Protein AF-A0A803QVI4-F1 (afdb_monomer_lite)

Secondary structure (DSSP, 8-state):
-HHHHHHHHHHHHHHHHHHHHHHHHHHHHHHHHHHHHHHHTT--HHHHHHHHHHHHHHHHHHHHHHHHHHHHH--

Organism: Cannabis sativa (NCBI:txid3483)

Radius of gyration: 17.93 Å; chains: 1; bounding box: 37×15×52 Å

pLDDT: mean 84.15, std 10.65, range [46.34, 93.25]

Foldseek 3Di:
DVVVVVVVVLVVVVVVLVVVLVVLVVVLVVLVVVLVVCVVVVPDPVVSVVSVVVSVVSVVVSVVVVVVVVVSVVD

Structure (mmCIF, N/CA/C/O backbone):
data_AF-A0A803QVI4-F1
#
_entry.id   AF-A0A803QVI4-F1
#
loop_
_atom_site.group_PDB
_atom_site.id
_atom_site.type_symbol
_atom_site.label_atom_id
_atom_site.label_alt_id
_atom_site.label_comp_id
_atom_site.label_asym_id
_atom_site.label_entity_id
_atom_site.label_seq_id
_atom_site.pdbx_PDB_ins_code
_atom_site.Cartn_x
_atom_site.Cartn_y
_atom_site.Cartn_z
_atom_site.occupancy
_atom_site.B_iso_or_equiv
_atom_site.auth_seq_id
_atom_site.auth_comp_id
_atom_site.auth_asym_id
_atom_site.auth_atom_id
_atom_site.pdbx_PDB_model_num
ATOM 1 N N . MET A 1 1 ? 21.958 -0.091 -32.154 1.00 66.00 1 MET A N 1
ATOM 2 C CA . MET A 1 1 ? 22.243 -0.328 -30.717 1.00 66.00 1 MET A CA 1
ATOM 3 C C . MET A 1 1 ? 21.344 0.486 -29.786 1.00 66.00 1 MET A C 1
ATOM 5 O O . MET A 1 1 ? 20.905 -0.062 -28.785 1.00 66.00 1 MET A O 1
ATOM 9 N N . GLU A 1 2 ? 21.005 1.736 -30.112 1.00 85.62 2 GLU A N 1
ATOM 10 C CA . GLU A 1 2 ? 20.200 2.622 -29.246 1.00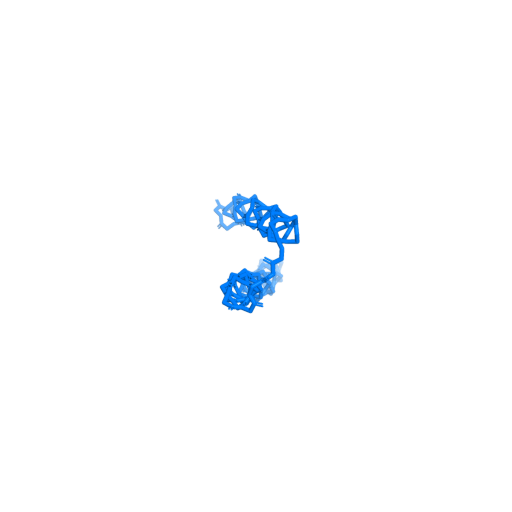 85.62 2 GLU A CA 1
ATOM 11 C C . GLU A 1 2 ? 18.805 2.084 -28.884 1.00 85.62 2 GLU A C 1
ATOM 13 O O . GLU A 1 2 ? 18.405 2.139 -27.721 1.00 85.62 2 GLU A O 1
ATOM 18 N N . ALA A 1 3 ? 18.095 1.475 -29.841 1.00 90.50 3 ALA A N 1
ATOM 19 C CA . ALA A 1 3 ? 16.769 0.898 -29.599 1.00 90.50 3 ALA A CA 1
ATOM 20 C C . ALA A 1 3 ? 16.776 -0.212 -28.526 1.00 90.50 3 ALA A C 1
ATOM 22 O O . ALA A 1 3 ? 15.874 -0.279 -27.692 1.00 90.50 3 ALA A O 1
ATOM 23 N N . LEU A 1 4 ? 17.822 -1.050 -28.491 1.00 91.81 4 LEU A N 1
ATOM 24 C CA . LEU A 1 4 ? 17.949 -2.128 -27.504 1.00 91.81 4 LEU A CA 1
ATOM 25 C C . LEU A 1 4 ? 18.209 -1.578 -26.094 1.00 91.81 4 LEU A C 1
ATOM 27 O O . LEU A 1 4 ? 17.664 -2.091 -25.117 1.00 91.81 4 LEU A O 1
ATOM 31 N N . THR A 1 5 ? 19.020 -0.525 -25.976 1.00 91.25 5 THR A N 1
ATOM 32 C CA . THR A 1 5 ? 19.284 0.147 -24.696 1.00 91.25 5 THR A CA 1
ATOM 33 C C . THR A 1 5 ? 18.027 0.836 -24.169 1.00 91.25 5 THR A C 1
ATOM 35 O O . THR A 1 5 ? 17.678 0.657 -23.002 1.00 91.25 5 THR A O 1
ATOM 38 N N . SER A 1 6 ? 17.296 1.541 -25.038 1.00 88.62 6 SER A N 1
ATOM 39 C CA . SER A 1 6 ? 16.001 2.148 -24.706 1.00 88.62 6 SER A CA 1
ATOM 40 C C . SER A 1 6 ? 14.997 1.104 -24.202 1.00 88.62 6 SER A C 1
ATOM 42 O O . SER A 1 6 ? 14.396 1.273 -23.139 1.00 88.62 6 SER A O 1
ATOM 44 N N . LEU A 1 7 ? 14.897 -0.041 -24.886 1.00 91.12 7 LEU A N 1
ATOM 45 C CA . LEU A 1 7 ? 14.019 -1.139 -24.481 1.00 91.12 7 LEU A CA 1
ATOM 46 C C . LEU A 1 7 ? 14.395 -1.723 -23.109 1.00 91.12 7 LEU A C 1
ATOM 48 O O . LEU A 1 7 ? 13.513 -1.980 -22.285 1.00 91.12 7 LEU A O 1
ATOM 52 N N . LYS A 1 8 ? 15.692 -1.899 -22.825 1.00 93.25 8 LYS A N 1
ATOM 53 C CA . LYS A 1 8 ? 16.175 -2.365 -21.512 1.00 93.25 8 LYS A CA 1
ATOM 54 C C . LYS A 1 8 ? 15.798 -1.392 -20.392 1.00 93.25 8 LYS A C 1
ATOM 56 O O . LYS A 1 8 ? 15.325 -1.831 -19.341 1.00 93.25 8 LYS A O 1
ATOM 61 N N . ILE A 1 9 ? 15.945 -0.087 -20.628 1.00 90.88 9 ILE A N 1
ATOM 62 C CA . ILE A 1 9 ? 15.553 0.954 -19.669 1.00 90.88 9 ILE A CA 1
ATOM 63 C C . ILE A 1 9 ? 14.044 0.894 -19.422 1.00 90.88 9 ILE A C 1
ATOM 65 O O . ILE A 1 9 ? 13.637 0.722 -18.275 1.00 90.88 9 ILE A O 1
ATOM 69 N N . LYS A 1 10 ? 13.216 0.927 -20.476 1.00 87.31 10 LYS A N 1
ATOM 70 C CA . LYS A 1 10 ? 11.750 0.843 -20.346 1.00 87.31 10 LYS A CA 1
ATOM 71 C C . LYS A 1 10 ? 11.312 -0.415 -19.585 1.00 87.31 10 LYS A C 1
ATOM 73 O O . LYS A 1 10 ? 10.517 -0.322 -18.653 1.00 87.31 10 LYS A O 1
ATOM 78 N N . THR A 1 11 ? 11.900 -1.569 -19.900 1.00 90.62 11 THR A N 1
ATOM 79 C CA . THR A 1 11 ? 11.583 -2.846 -19.236 1.00 90.62 11 THR A CA 1
ATOM 80 C C . THR A 1 11 ? 11.953 -2.837 -17.750 1.00 90.62 11 THR A C 1
ATOM 82 O O . THR A 1 11 ? 11.182 -3.300 -16.911 1.00 90.62 11 THR A O 1
ATOM 85 N N . SER A 1 12 ? 13.136 -2.324 -17.394 1.00 90.88 12 SER A N 1
ATOM 86 C CA . SER A 1 12 ? 13.573 -2.251 -15.991 1.00 90.88 12 SER A CA 1
ATOM 87 C C . SER A 1 12 ? 12.735 -1.269 -15.170 1.00 90.88 12 SER A C 1
ATOM 89 O O . SER A 1 12 ? 12.355 -1.591 -14.044 1.00 90.88 12 SER A O 1
ATOM 91 N N . THR A 1 13 ? 12.376 -0.125 -15.759 1.00 87.38 13 THR A N 1
ATOM 92 C CA . THR A 1 13 ? 11.428 0.823 -15.174 1.00 87.38 13 THR A CA 1
ATOM 93 C C . THR A 1 13 ? 10.089 0.140 -14.927 1.00 87.38 13 THR A C 1
ATOM 95 O O . THR A 1 13 ? 9.628 0.152 -13.792 1.00 87.38 13 THR A O 1
ATOM 98 N N . TRP A 1 14 ? 9.518 -0.549 -15.920 1.00 85.19 14 TRP A N 1
ATOM 99 C CA . TRP A 1 14 ? 8.243 -1.255 -15.761 1.00 85.19 14 TRP A CA 1
ATOM 100 C C . TRP A 1 14 ? 8.282 -2.290 -14.629 1.00 85.19 14 TRP A C 1
ATOM 102 O O . TRP A 1 14 ? 7.418 -2.287 -13.759 1.00 85.19 14 TRP A O 1
ATOM 112 N N . LYS A 1 15 ? 9.344 -3.103 -14.549 1.00 89.31 15 LYS A N 1
ATOM 113 C CA . LYS A 1 15 ? 9.524 -4.066 -13.448 1.00 89.31 15 LYS A CA 1
ATOM 114 C C . LYS A 1 15 ? 9.555 -3.400 -12.071 1.00 89.31 15 LYS A C 1
ATOM 116 O O . LYS A 1 15 ? 9.038 -3.975 -11.116 1.00 89.31 15 LYS A O 1
ATOM 121 N N . ARG A 1 16 ? 10.182 -2.225 -11.943 1.00 90.06 16 ARG A N 1
ATOM 122 C CA . ARG A 1 16 ? 10.211 -1.477 -10.678 1.00 90.06 16 ARG A CA 1
ATOM 123 C C . ARG A 1 16 ? 8.824 -0.945 -10.326 1.00 90.06 16 ARG A C 1
ATOM 125 O O . ARG A 1 16 ? 8.395 -1.131 -9.196 1.00 90.06 16 ARG A O 1
ATOM 132 N N . LEU A 1 17 ? 8.127 -0.369 -11.301 1.00 84.56 17 LEU A N 1
ATOM 133 C CA . LEU A 1 17 ? 6.783 0.178 -11.114 1.00 84.56 17 LEU A CA 1
ATOM 134 C C . LEU A 1 17 ? 5.770 -0.898 -10.715 1.00 84.56 17 LEU A C 1
ATOM 136 O O . LEU A 1 17 ? 4.988 -0.689 -9.800 1.00 84.56 17 LEU A O 1
ATOM 140 N N . VAL A 1 18 ? 5.836 -2.082 -11.327 1.00 85.50 18 VAL A N 1
ATOM 141 C CA . VAL A 1 18 ? 4.975 -3.215 -10.954 1.00 85.50 18 VAL A CA 1
ATOM 142 C C . VAL A 1 18 ? 5.232 -3.667 -9.512 1.00 85.50 18 VAL A C 1
ATOM 144 O O . VAL A 1 18 ? 4.298 -4.019 -8.802 1.00 85.50 18 VAL A O 1
ATOM 147 N N . LYS A 1 19 ? 6.482 -3.659 -9.037 1.00 89.62 19 LYS A N 1
ATOM 148 C CA . LYS A 1 19 ? 6.780 -3.997 -7.632 1.00 89.62 19 LYS A CA 1
ATOM 149 C C . LYS A 1 19 ? 6.258 -2.943 -6.660 1.00 89.62 19 LYS A C 1
ATOM 151 O O . LYS A 1 19 ? 5.726 -3.295 -5.614 1.00 89.62 19 LYS A O 1
ATOM 156 N N . GLU A 1 20 ? 6.433 -1.673 -7.007 1.00 86.06 20 GLU A N 1
ATOM 157 C CA . GLU A 1 20 ? 5.935 -0.534 -6.236 1.00 86.06 20 GLU A CA 1
ATOM 158 C C . GLU A 1 20 ? 4.404 -0.578 -6.124 1.00 86.06 20 GLU A C 1
ATOM 160 O O . GLU A 1 20 ? 3.864 -0.479 -5.027 1.00 86.06 20 GLU A O 1
ATOM 165 N N . PHE A 1 21 ? 3.721 -0.871 -7.231 1.00 83.81 21 PHE A N 1
ATOM 166 C CA . PHE A 1 21 ? 2.277 -1.075 -7.281 1.00 83.81 21 PHE A CA 1
ATOM 167 C C . PHE A 1 21 ? 1.794 -2.165 -6.311 1.00 83.81 21 PHE A C 1
ATOM 169 O O . PHE A 1 21 ? 0.992 -1.878 -5.427 1.00 83.81 21 PHE A O 1
ATOM 176 N N . HIS A 1 22 ? 2.354 -3.377 -6.390 1.00 86.38 22 HIS A N 1
ATOM 177 C CA . HIS A 1 22 ? 1.985 -4.461 -5.469 1.00 86.38 22 HIS A CA 1
ATOM 178 C C . HIS A 1 22 ? 2.307 -4.136 -4.001 1.00 86.38 22 HIS A C 1
ATOM 180 O O . HIS A 1 22 ? 1.639 -4.619 -3.087 1.00 86.38 22 HIS A O 1
ATOM 186 N N . SER A 1 23 ? 3.346 -3.332 -3.745 1.00 87.38 23 SER A N 1
ATOM 187 C CA . SER A 1 23 ? 3.659 -2.872 -2.389 1.00 87.38 23 SER A CA 1
ATOM 188 C C . SER A 1 23 ? 2.548 -1.983 -1.836 1.00 87.38 23 SER A C 1
ATOM 190 O O . SER A 1 23 ? 2.192 -2.125 -0.668 1.00 87.38 23 SER A O 1
ATOM 192 N N . TYR A 1 24 ? 1.995 -1.091 -2.661 1.00 83.38 24 TYR A N 1
ATOM 193 C CA . TYR A 1 24 ? 0.886 -0.231 -2.261 1.00 83.38 24 TYR A CA 1
ATOM 194 C C . TYR A 1 24 ? -0.416 -1.008 -2.059 1.00 83.38 24 TYR A C 1
ATOM 196 O O . TYR A 1 24 ? -1.094 -0.761 -1.065 1.00 83.38 24 TYR A O 1
ATOM 204 N N . GLU A 1 25 ? -0.736 -1.980 -2.922 1.00 84.94 25 GLU A N 1
ATOM 205 C CA . GLU A 1 25 ? -1.894 -2.869 -2.718 1.00 84.94 25 GLU A CA 1
ATOM 206 C C . GLU A 1 25 ? -1.829 -3.547 -1.349 1.00 84.94 25 GLU A C 1
ATOM 208 O O . GLU A 1 25 ? -2.756 -3.447 -0.545 1.00 84.94 25 GLU A O 1
ATOM 213 N N . LYS A 1 26 ? -0.674 -4.140 -1.030 1.00 89.62 26 LYS A N 1
ATOM 214 C CA . LYS A 1 26 ? -0.455 -4.809 0.253 1.00 89.62 26 LYS A CA 1
ATOM 215 C C . LYS A 1 26 ? -0.556 -3.855 1.447 1.00 89.62 26 LYS A C 1
ATOM 217 O O . LYS A 1 26 ? -1.023 -4.248 2.516 1.00 89.62 26 LYS A O 1
ATOM 222 N N . GLU A 1 27 ? -0.093 -2.617 1.298 1.00 88.88 27 GLU A N 1
ATOM 223 C CA . GLU A 1 27 ? -0.202 -1.607 2.350 1.00 88.88 27 GLU A CA 1
ATOM 224 C C . GLU A 1 27 ? -1.666 -1.222 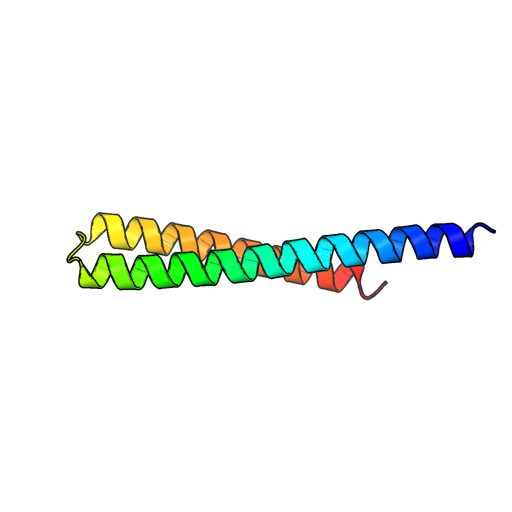2.602 1.00 88.88 27 GLU A C 1
ATOM 226 O O . GLU A 1 27 ? -2.093 -1.185 3.757 1.00 88.88 27 GLU A O 1
ATOM 231 N N . VAL A 1 28 ? -2.451 -1.004 1.543 1.00 86.50 28 VAL A N 1
ATOM 232 C CA . VAL A 1 28 ? -3.887 -0.702 1.646 1.00 86.50 28 VAL A CA 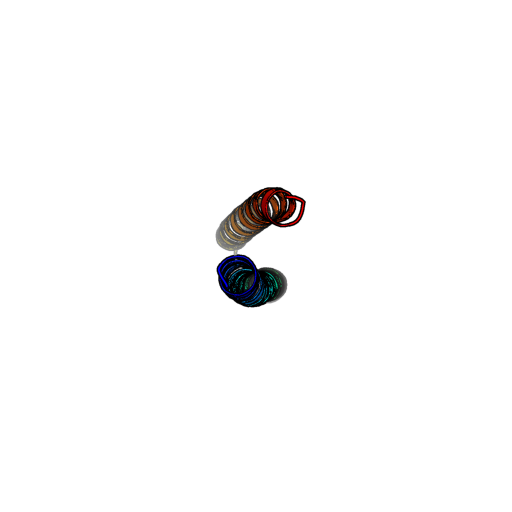1
ATOM 233 C C . VAL A 1 28 ? -4.639 -1.859 2.305 1.00 86.50 28 VAL A C 1
ATOM 235 O O . VAL A 1 28 ? -5.397 -1.627 3.248 1.00 86.50 28 VAL A O 1
ATOM 238 N N . GLU A 1 29 ? -4.384 -3.101 1.887 1.00 89.25 29 GLU A N 1
ATOM 239 C CA . GLU A 1 29 ? -4.978 -4.299 2.496 1.00 89.25 29 GLU A CA 1
ATOM 240 C C . GLU A 1 29 ? -4.633 -4.421 3.986 1.00 89.25 29 GLU A C 1
ATOM 242 O O . GLU A 1 29 ? -5.512 -4.632 4.825 1.00 89.25 29 GLU A O 1
ATOM 247 N N . SER A 1 30 ? -3.357 -4.237 4.338 1.00 90.62 30 SER A N 1
ATOM 248 C CA . SER A 1 30 ? -2.894 -4.288 5.726 1.00 90.62 30 SER A CA 1
ATOM 249 C C . SER A 1 30 ? -3.553 -3.209 6.587 1.00 90.62 30 SER A C 1
ATOM 251 O O . SER A 1 30 ? -3.934 -3.472 7.728 1.00 90.62 30 SER A O 1
ATOM 253 N N . GLU A 1 31 ? -3.6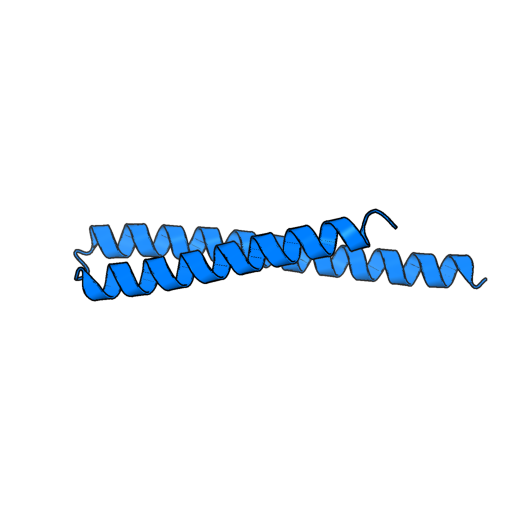68 -1.978 6.090 1.00 89.06 31 GLU A N 1
ATOM 254 C CA . GLU A 1 31 ? -4.285 -0.890 6.850 1.00 89.06 31 GLU A CA 1
ATOM 255 C C . GLU A 1 31 ? -5.807 -1.056 6.981 1.00 89.06 31 GLU A C 1
ATOM 257 O O . GLU A 1 31 ? -6.371 -0.770 8.044 1.00 89.06 31 GLU A O 1
ATOM 262 N N . ALA A 1 32 ? -6.473 -1.605 5.961 1.00 87.50 32 ALA A N 1
ATOM 263 C CA . ALA A 1 32 ? -7.878 -1.995 6.044 1.00 87.50 32 ALA A CA 1
ATOM 264 C C . ALA A 1 32 ? -8.099 -3.078 7.118 1.00 87.50 32 ALA A C 1
ATOM 266 O O . ALA A 1 32 ? -8.995 -2.939 7.954 1.00 87.50 32 ALA A O 1
ATOM 267 N N . ALA A 1 33 ? -7.232 -4.096 7.176 1.00 91.75 33 ALA A N 1
ATOM 268 C CA . ALA A 1 33 ? -7.277 -5.129 8.212 1.00 91.75 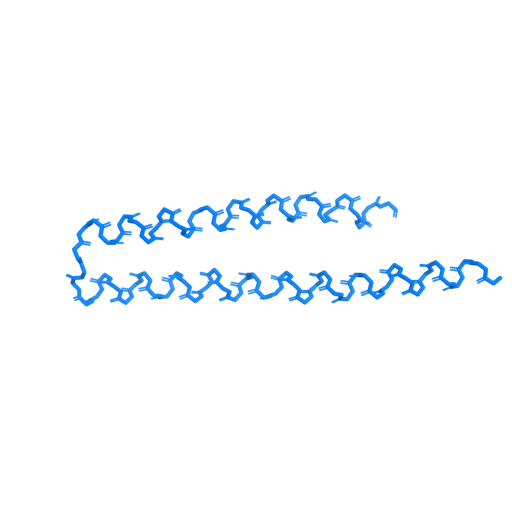33 ALA A CA 1
ATOM 269 C C . ALA A 1 33 ? -7.049 -4.555 9.622 1.00 91.75 33 ALA A C 1
ATOM 271 O O . ALA A 1 33 ? -7.786 -4.879 10.554 1.00 91.75 33 ALA A O 1
ATOM 272 N N . LYS A 1 34 ? -6.090 -3.634 9.788 1.00 90.62 34 LYS A N 1
ATOM 273 C CA . LYS A 1 34 ? -5.884 -2.923 11.063 1.00 90.62 34 LYS A CA 1
ATOM 274 C C . LYS A 1 34 ? -7.114 -2.123 11.482 1.00 90.62 34 LYS A C 1
ATOM 276 O O . LYS A 1 34 ? -7.441 -2.108 12.662 1.00 90.62 34 LYS A O 1
ATOM 281 N N . THR A 1 35 ? -7.822 -1.504 10.538 1.00 88.31 35 THR A N 1
ATOM 282 C CA . THR A 1 35 ? -9.067 -0.773 10.832 1.00 88.31 35 THR A CA 1
ATOM 283 C C . THR A 1 35 ? -10.137 -1.698 11.403 1.00 88.31 35 THR A C 1
ATOM 285 O O . THR A 1 35 ? -10.804 -1.342 12.375 1.00 88.31 35 THR A O 1
ATOM 288 N N . ALA A 1 36 ? -10.291 -2.892 10.820 1.00 89.62 36 ALA A N 1
ATOM 289 C CA . ALA A 1 36 ? -11.218 -3.902 11.322 1.00 89.62 36 ALA A CA 1
ATOM 290 C C . ALA A 1 36 ? -10.849 -4.322 12.755 1.00 89.62 36 ALA A C 1
ATOM 292 O O . ALA A 1 36 ? -11.703 -4.276 13.639 1.00 89.62 36 ALA A O 1
ATOM 293 N N . LEU A 1 37 ? -9.564 -4.586 13.014 1.00 91.19 37 LEU A N 1
ATOM 294 C CA . LEU A 1 37 ? -9.064 -4.921 14.351 1.00 91.19 37 LEU A CA 1
ATOM 295 C C . LEU A 1 37 ? -9.244 -3.782 15.363 1.00 91.19 37 LEU A C 1
ATOM 297 O O . LEU A 1 37 ? -9.624 -4.027 16.502 1.00 91.19 37 LEU A O 1
ATOM 301 N N . MET A 1 38 ? -9.005 -2.524 14.977 1.00 89.25 38 MET A N 1
ATOM 302 C CA . MET A 1 38 ? -9.246 -1.369 15.853 1.00 89.25 38 MET A CA 1
ATOM 303 C C . MET A 1 38 ? -10.720 -1.278 16.249 1.00 89.25 38 MET A C 1
ATOM 305 O O . MET A 1 38 ? -11.033 -0.980 17.400 1.00 89.25 38 MET A O 1
ATOM 309 N N . LYS A 1 39 ? -11.628 -1.573 15.314 1.00 88.44 39 LYS A N 1
ATOM 310 C CA . LYS A 1 39 ? -13.067 -1.593 15.579 1.00 88.44 39 LYS A CA 1
ATOM 311 C C . LYS A 1 39 ? -13.452 -2.731 16.529 1.00 88.44 39 LYS A C 1
ATOM 313 O O . LYS A 1 39 ? -14.233 -2.499 17.445 1.00 88.44 39 LYS A O 1
ATOM 318 N N . GLU A 1 40 ? -12.894 -3.924 16.337 1.00 91.06 40 GLU A N 1
ATOM 319 C CA . GLU A 1 40 ? -13.115 -5.087 17.211 1.00 91.06 40 GLU A CA 1
ATOM 320 C C . GLU A 1 40 ? -12.563 -4.871 18.624 1.00 91.06 40 GLU A C 1
ATOM 322 O O . GLU A 1 40 ? -13.227 -5.194 19.605 1.00 91.06 40 GLU A O 1
ATOM 327 N N . ASN A 1 41 ? -11.398 -4.233 18.738 1.00 93.19 41 ASN A N 1
ATOM 328 C CA . ASN A 1 41 ? -10.761 -3.902 20.013 1.00 93.19 41 ASN A CA 1
ATOM 329 C C . ASN A 1 41 ? -11.421 -2.717 20.742 1.00 93.19 41 ASN A C 1
ATOM 331 O O . ASN A 1 41 ? -10.925 -2.287 21.783 1.00 93.19 41 ASN A O 1
ATOM 335 N N . GLY A 1 42 ? -12.515 -2.165 20.208 1.00 91.19 42 GLY A N 1
ATOM 336 C CA . GLY A 1 42 ? -13.249 -1.069 20.838 1.00 91.19 42 GLY A CA 1
ATOM 337 C C . GLY A 1 42 ? -12.496 0.263 20.835 1.00 91.19 42 GLY A C 1
ATOM 338 O O . GLY A 1 42 ? -12.685 1.065 21.750 1.00 91.19 42 GLY A O 1
ATOM 339 N N . ALA A 1 43 ? -11.642 0.511 19.833 1.00 90.44 43 ALA A N 1
ATOM 340 C CA . ALA A 1 43 ? -10.983 1.804 19.670 1.00 90.44 43 ALA A CA 1
ATOM 341 C C . ALA A 1 43 ? -12.013 2.943 19.631 1.00 90.44 43 ALA A C 1
ATOM 343 O O . ALA A 1 43 ? -13.127 2.793 19.115 1.00 90.44 43 ALA A O 1
ATOM 344 N N . ASN A 1 44 ? -11.637 4.102 20.175 1.00 92.25 44 ASN A N 1
ATOM 345 C CA . ASN A 1 44 ? -12.545 5.238 20.222 1.00 92.25 44 ASN A CA 1
ATOM 346 C C . ASN A 1 44 ? -12.837 5.775 18.804 1.00 92.25 44 ASN A C 1
ATOM 348 O O . ASN A 1 44 ? -12.119 5.537 17.828 1.00 92.25 44 ASN A O 1
ATOM 352 N N . THR A 1 45 ? -13.928 6.527 18.685 1.00 90.88 45 THR A N 1
ATOM 353 C CA . THR A 1 45 ? -14.415 7.035 17.396 1.00 90.88 45 THR A CA 1
ATOM 354 C C . THR A 1 45 ? -13.478 8.045 16.734 1.00 90.88 45 THR A C 1
ATOM 356 O O . THR A 1 45 ? -13.538 8.200 15.513 1.00 90.88 45 THR A O 1
ATOM 359 N N . TYR A 1 46 ? -12.626 8.728 17.502 1.00 92.31 46 TYR A N 1
ATOM 360 C CA . TYR A 1 46 ? -11.644 9.673 16.976 1.00 92.31 46 TYR A CA 1
ATOM 361 C C . TYR A 1 46 ? -10.498 8.934 16.279 1.00 92.31 46 TYR A C 1
ATOM 363 O O . TYR A 1 46 ? -10.239 9.193 15.103 1.00 92.31 46 TYR A O 1
ATOM 371 N N . ASP A 1 47 ? -9.907 7.945 16.949 1.00 91.12 47 ASP A N 1
ATOM 372 C CA . ASP A 1 47 ? -8.802 7.141 16.423 1.00 91.12 47 ASP A CA 1
ATOM 373 C C . ASP A 1 47 ? -9.227 6.383 15.159 1.00 91.12 47 ASP A C 1
ATOM 375 O O . ASP A 1 47 ? -8.513 6.374 14.157 1.00 91.12 47 ASP A O 1
ATOM 379 N N . LEU A 1 48 ? -10.446 5.827 15.152 1.00 90.69 48 LEU A N 1
ATOM 380 C CA . LEU A 1 48 ? -11.018 5.176 13.971 1.00 90.69 48 LEU A CA 1
ATOM 381 C C . LEU A 1 48 ? -11.190 6.146 12.794 1.00 90.69 48 LEU A C 1
ATOM 383 O O . LEU A 1 48 ? -10.824 5.814 11.666 1.00 90.69 48 LEU A O 1
ATOM 387 N N . LYS A 1 49 ? -11.725 7.352 13.026 1.00 90.69 49 LYS A N 1
ATOM 388 C CA . LYS A 1 49 ? -11.887 8.363 11.965 1.00 90.69 49 LYS A CA 1
ATOM 389 C C . LYS A 1 49 ? -10.546 8.843 11.424 1.00 90.69 49 LYS A C 1
ATOM 391 O O . LYS A 1 49 ? -10.418 9.037 10.212 1.00 90.69 49 LYS A O 1
ATOM 396 N N . GLN A 1 50 ? -9.562 9.030 12.299 1.00 91.06 50 GLN A N 1
ATOM 397 C CA . GLN A 1 50 ? -8.217 9.435 11.910 1.00 91.06 50 GLN A CA 1
ATOM 398 C C . GLN A 1 50 ? -7.570 8.366 11.024 1.00 91.06 50 GLN A C 1
ATOM 400 O O . GLN A 1 50 ? -7.052 8.681 9.950 1.00 91.06 50 GLN A O 1
ATOM 405 N N . HIS A 1 51 ? -7.685 7.099 11.422 1.00 89.44 51 HIS A N 1
ATOM 406 C CA . HIS A 1 51 ? -7.136 5.971 10.677 1.00 89.44 51 HIS A CA 1
ATOM 407 C C . HIS A 1 51 ? -7.813 5.779 9.312 1.00 89.44 51 HIS A C 1
ATOM 409 O O . HIS A 1 51 ? -7.135 5.676 8.291 1.00 89.44 51 HIS A O 1
ATOM 415 N N . VAL A 1 52 ? -9.149 5.847 9.250 1.00 88.62 52 VAL A N 1
ATOM 416 C CA . VAL A 1 52 ? -9.905 5.779 7.983 1.00 88.62 52 VAL A CA 1
ATOM 417 C C . VAL A 1 52 ? -9.539 6.930 7.041 1.00 88.62 52 VAL A C 1
ATOM 419 O O . VAL A 1 52 ? -9.368 6.711 5.843 1.00 88.62 52 VAL A O 1
ATOM 422 N N . SER A 1 53 ? -9.365 8.147 7.564 1.00 91.06 53 SER A N 1
ATOM 423 C CA . SER A 1 53 ? -8.964 9.306 6.754 1.00 91.06 53 SER A CA 1
ATOM 424 C C . SER A 1 53 ? -7.569 9.121 6.149 1.00 91.06 53 SER A C 1
ATOM 426 O O . SER A 1 53 ? -7.358 9.426 4.976 1.00 91.06 53 SER A O 1
ATOM 428 N N . MET A 1 54 ? -6.628 8.565 6.918 1.00 90.19 54 MET A N 1
ATOM 429 C CA . MET A 1 54 ? -5.297 8.211 6.423 1.00 90.19 54 MET A CA 1
ATOM 430 C C . MET A 1 54 ? -5.375 7.179 5.286 1.00 90.19 54 MET A C 1
ATOM 432 O O . MET A 1 54 ? -4.734 7.365 4.251 1.00 90.19 54 MET A O 1
ATOM 436 N N . ILE A 1 55 ? -6.162 6.110 5.447 1.00 89.69 55 ILE A N 1
ATOM 437 C CA . ILE A 1 55 ? -6.322 5.063 4.420 1.00 89.69 55 ILE A CA 1
ATOM 438 C C . ILE A 1 55 ? -6.926 5.636 3.143 1.00 89.69 55 ILE A C 1
ATOM 440 O O . ILE A 1 55 ? -6.469 5.325 2.042 1.00 89.69 55 ILE A O 1
ATOM 444 N N . LEU A 1 56 ? -7.922 6.507 3.283 1.00 87.88 56 LEU A N 1
ATOM 445 C CA . LEU A 1 56 ? -8.573 7.147 2.152 1.00 87.88 56 LEU A CA 1
ATOM 446 C C . LEU A 1 56 ? -7.573 7.989 1.341 1.00 87.88 56 LEU A C 1
ATOM 448 O O . LEU A 1 56 ? -7.532 7.882 0.118 1.00 87.88 56 LEU A O 1
ATOM 452 N N . ILE A 1 57 ? -6.705 8.756 2.011 1.00 86.62 57 ILE A N 1
ATOM 453 C CA . ILE A 1 57 ? -5.628 9.515 1.353 1.00 86.62 57 ILE A CA 1
ATOM 454 C C . ILE A 1 57 ? -4.671 8.577 0.606 1.00 86.62 57 ILE A C 1
ATOM 456 O O . ILE A 1 57 ? -4.343 8.844 -0.550 1.00 86.62 57 ILE A O 1
ATOM 460 N N . LYS A 1 58 ? -4.251 7.465 1.224 1.00 84.81 58 LYS A N 1
ATOM 461 C CA . LYS A 1 58 ? -3.374 6.473 0.573 1.00 84.81 58 LYS A CA 1
ATOM 462 C C . LYS A 1 58 ? -4.026 5.860 -0.670 1.00 84.81 58 LYS A C 1
ATOM 464 O O . LYS A 1 58 ? -3.369 5.739 -1.699 1.00 84.81 58 LYS A O 1
ATOM 469 N N . THR A 1 59 ? -5.320 5.557 -0.597 1.00 85.62 59 THR A N 1
ATOM 470 C CA . THR A 1 59 ? -6.102 5.002 -1.714 1.00 85.62 59 THR A CA 1
ATOM 471 C C . THR A 1 59 ? -6.212 6.000 -2.871 1.00 85.62 59 THR A C 1
ATOM 473 O O . THR A 1 59 ? -5.966 5.648 -4.020 1.00 85.62 59 THR A O 1
ATOM 476 N N . TYR A 1 60 ? -6.488 7.277 -2.587 1.00 85.94 60 TYR A N 1
ATOM 477 C CA . TYR A 1 60 ? -6.523 8.314 -3.625 1.00 85.94 60 TYR A CA 1
ATOM 478 C C . TYR A 1 60 ? -5.161 8.561 -4.275 1.00 85.94 60 TYR A C 1
ATOM 480 O O . TYR A 1 60 ? -5.086 8.783 -5.485 1.00 85.94 60 TYR A O 1
ATOM 488 N N . LEU A 1 61 ? -4.081 8.533 -3.490 1.00 80.06 61 LEU A N 1
ATOM 489 C CA . LEU A 1 61 ? -2.727 8.636 -4.028 1.00 80.06 61 LEU A CA 1
ATOM 490 C C . LEU A 1 61 ? -2.427 7.452 -4.945 1.00 80.06 61 LEU A C 1
ATOM 492 O O . LEU A 1 61 ? -1.932 7.665 -6.048 1.00 80.06 61 LEU A O 1
ATOM 496 N N . TYR A 1 62 ? -2.778 6.236 -4.534 1.00 77.88 62 TYR A N 1
ATOM 497 C CA . TYR A 1 62 ? -2.645 5.039 -5.355 1.00 77.88 62 TYR A CA 1
ATOM 498 C C . TYR A 1 62 ? -3.401 5.156 -6.687 1.00 77.88 62 TYR A C 1
ATOM 500 O O . TYR A 1 62 ? -2.794 4.966 -7.740 1.00 77.88 62 TYR A O 1
ATOM 508 N N . ASP A 1 63 ? -4.666 5.580 -6.673 1.00 80.19 63 ASP A N 1
ATOM 509 C CA . ASP A 1 63 ? -5.453 5.816 -7.893 1.00 80.19 63 ASP A CA 1
ATOM 510 C C . ASP A 1 63 ? -4.826 6.891 -8.795 1.00 80.19 63 ASP A C 1
ATOM 512 O O . ASP A 1 63 ? -4.808 6.773 -10.026 1.00 80.19 63 ASP A O 1
ATOM 516 N N . PHE A 1 64 ? -4.285 7.954 -8.197 1.00 80.12 64 PHE A N 1
ATOM 517 C CA . PHE A 1 64 ? -3.569 8.997 -8.926 1.00 80.12 64 PHE A CA 1
ATOM 518 C C . PHE A 1 64 ? -2.289 8.458 -9.578 1.00 80.12 64 PHE A C 1
ATOM 520 O O . PHE A 1 64 ? -2.024 8.732 -10.754 1.00 80.12 64 PHE A O 1
ATOM 527 N N . PHE A 1 65 ? -1.509 7.667 -8.842 1.00 73.06 65 PHE A N 1
ATOM 528 C CA . PHE A 1 65 ? -0.318 7.002 -9.353 1.00 73.06 65 PHE A CA 1
ATOM 529 C C . PHE A 1 65 ? -0.677 6.015 -10.467 1.00 73.06 65 PHE A C 1
ATOM 531 O O . PHE A 1 65 ? -0.053 6.066 -11.525 1.00 73.06 65 PHE A O 1
ATOM 538 N N . TYR A 1 66 ? -1.729 5.211 -10.310 1.00 69.88 66 TYR A N 1
ATOM 539 C CA . TYR A 1 66 ? -2.222 4.291 -11.337 1.00 69.88 66 TYR A CA 1
ATOM 540 C C . TYR A 1 66 ? -2.550 5.012 -12.649 1.00 69.88 66 TYR A C 1
ATOM 542 O O . TYR A 1 66 ? -2.029 4.650 -13.705 1.00 69.88 66 TYR A O 1
ATOM 550 N N . LYS A 1 67 ? -3.302 6.119 -12.583 1.00 68.06 67 LYS A N 1
ATOM 551 C CA . LYS A 1 67 ? -3.608 6.963 -13.754 1.00 68.06 67 LYS A CA 1
ATOM 552 C C . LYS A 1 67 ? -2.366 7.602 -14.376 1.00 68.06 67 LYS A C 1
ATOM 554 O O . LYS A 1 67 ? -2.318 7.831 -15.585 1.00 68.06 67 LYS A O 1
ATOM 559 N N . LYS A 1 68 ? -1.346 7.916 -13.573 1.00 66.69 68 LYS A N 1
ATOM 560 C CA . LYS A 1 68 ? -0.044 8.375 -14.077 1.00 66.69 68 LYS A CA 1
ATOM 561 C C . LYS A 1 68 ? 0.708 7.241 -14.781 1.00 66.69 68 LYS A C 1
ATOM 563 O O . LYS A 1 68 ? 1.336 7.497 -15.804 1.00 66.69 68 LYS A O 1
ATOM 568 N N . TYR A 1 69 ? 0.633 6.013 -14.274 1.00 65.81 69 TYR A N 1
ATOM 569 C CA . TYR A 1 69 ? 1.298 4.843 -14.850 1.00 65.81 69 TYR A CA 1
ATOM 570 C C . TYR A 1 69 ? 0.644 4.348 -16.140 1.00 65.81 69 TYR A C 1
ATOM 572 O O . TYR A 1 69 ? 1.367 4.003 -17.070 1.00 65.81 69 TYR A O 1
ATOM 580 N N . GLU A 1 70 ? -0.683 4.397 -16.253 1.00 61.16 70 GLU A N 1
ATOM 581 C CA . GLU A 1 70 ? -1.409 4.094 -17.495 1.00 61.16 70 GLU A CA 1
ATOM 582 C C . GLU A 1 70 ? -0.883 4.942 -18.669 1.00 61.16 70 GLU A C 1
ATOM 584 O O . GLU A 1 70 ? -0.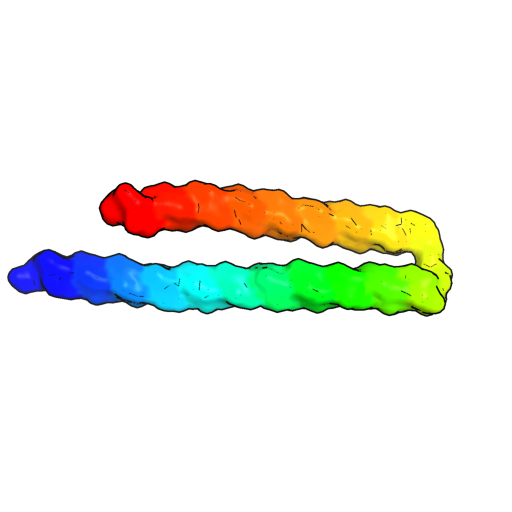581 4.426 -19.745 1.00 61.16 70 GLU A O 1
ATOM 589 N N . LYS A 1 71 ? -0.625 6.233 -18.419 1.00 60.00 71 LYS A N 1
ATOM 590 C CA . LYS A 1 71 ? -0.034 7.156 -19.403 1.00 60.00 71 LYS A CA 1
ATOM 591 C C . LYS A 1 71 ? 1.424 6.857 -19.756 1.00 60.00 71 LYS A C 1
ATOM 593 O O . LYS A 1 71 ? 1.887 7.307 -20.795 1.00 60.00 71 LYS A O 1
ATOM 598 N N . VAL A 1 72 ? 2.162 6.146 -18.903 1.00 60.28 72 VAL A N 1
ATOM 599 C CA . VAL A 1 72 ? 3.549 5.725 -19.176 1.00 60.28 72 VAL A CA 1
ATOM 600 C C . VAL A 1 72 ? 3.582 4.401 -19.948 1.00 60.28 72 VAL A C 1
ATOM 602 O O . VAL A 1 72 ? 4.538 4.145 -20.675 1.00 60.28 72 VAL A O 1
ATOM 605 N N . ILE A 1 73 ? 2.550 3.563 -19.802 1.00 54.19 73 ILE A N 1
ATOM 606 C CA . ILE A 1 73 ? 2.433 2.254 -20.462 1.00 54.19 73 ILE A CA 1
ATOM 607 C C . ILE A 1 73 ? 1.877 2.384 -21.892 1.00 54.19 73 ILE A C 1
ATOM 609 O O . ILE A 1 73 ? 2.262 1.600 -22.755 1.00 54.19 73 ILE A O 1
ATOM 613 N N . LEU A 1 74 ? 1.023 3.376 -22.165 1.00 50.84 74 LEU A N 1
ATOM 614 C CA . LEU A 1 74 ? 0.381 3.585 -23.474 1.00 50.84 74 LEU A CA 1
ATOM 615 C C . LEU A 1 74 ? 1.167 4.497 -24.451 1.00 50.84 74 LEU A C 1
ATOM 617 O O . LEU A 1 74 ? 0.567 5.019 -25.391 1.00 50.84 74 LEU A O 1
ATOM 621 N N . VAL A 1 75 ? 2.485 4.691 -24.257 1.00 46.34 75 VAL A N 1
ATOM 622 C CA . VAL A 1 75 ? 3.365 5.497 -25.145 1.00 46.34 75 VAL A CA 1
ATOM 623 C C . VAL A 1 75 ? 4.593 4.735 -25.653 1.00 46.34 75 VAL A C 1
ATOM 625 O O . VAL A 1 75 ? 5.449 4.286 -24.843 1.00 46.34 75 VAL A O 1
#

Sequence (75 aa):
MEALTSLKIKTSTWKRLVKEFHSYEKEVESEAAKTALMKENGANTYDLKQHVSMILIKTYLYDFFYKKYEKVILV

InterPro domains:
  IPR004226 Tubulin binding cofactor A [PF02970] (3-54)
  IPR004226 Tubulin binding cofactor A [PTHR21500] (2-52)
  IPR036126 Tubulin binding cofactor A superfamily [SSF46988] (4-52)